Protein AF-A0A0A0N8X0-F1 (afdb_monomer_lite)

Sequence (64 aa):
MDAGLPRVLFVCSHNAGRAPVVPGRRYLDWPVADPDGAPSAAVRAIRDEIDAHISDLFATLPGT

Radius of gyration: 13.67 Å; chains: 1; bounding box: 32×23×38 Å

Structure (mmCIF, N/CA/C/O backbone):
data_AF-A0A0A0N8X0-F1
#
_entry.id   AF-A0A0A0N8X0-F1
#
loop_
_atom_site.group_PDB
_atom_site.id
_atom_site.type_symbol
_atom_site.label_atom_id
_atom_site.label_alt_id
_atom_site.label_comp_id
_atom_site.label_asym_id
_atom_site.label_entity_id
_atom_site.label_seq_id
_atom_site.pdbx_PDB_ins_code
_atom_site.Cartn_x
_atom_site.Cartn_y
_atom_site.Cartn_z
_atom_site.occupancy
_atom_site.B_iso_or_equiv
_atom_site.auth_seq_id
_atom_site.auth_comp_id
_atom_site.auth_asym_id
_atom_site.auth_atom_id
_atom_site.pdbx_PDB_model_num
ATOM 1 N N . MET A 1 1 ? -6.027 -6.293 19.830 1.00 50.97 1 MET A N 1
ATOM 2 C CA . MET A 1 1 ? -7.493 -6.283 19.627 1.00 50.97 1 MET A CA 1
ATOM 3 C C . MET A 1 1 ? -7.765 -5.146 18.654 1.00 50.97 1 MET A C 1
ATOM 5 O O . MET A 1 1 ? -8.174 -4.076 19.071 1.00 50.97 1 MET A O 1
ATOM 9 N N . ASP A 1 2 ? -7.459 -5.358 17.369 1.00 61.88 2 ASP A N 1
ATOM 10 C CA . ASP A 1 2 ? -7.326 -4.253 16.395 1.00 61.88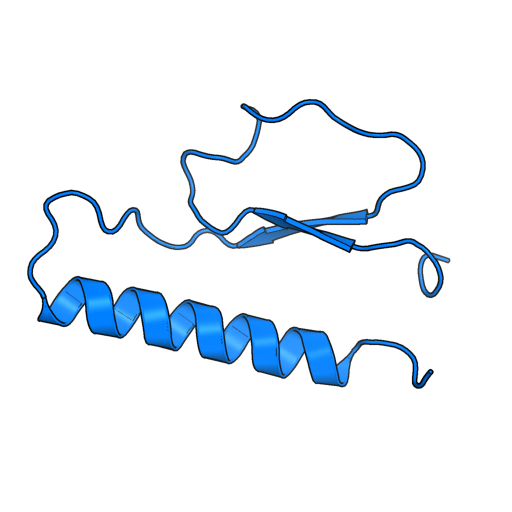 2 ASP A CA 1
ATOM 11 C C . ASP A 1 2 ? -8.358 -4.343 15.267 1.00 61.88 2 ASP A C 1
ATOM 13 O O . ASP A 1 2 ? -8.303 -3.577 14.310 1.00 61.88 2 ASP A O 1
ATOM 17 N N . ALA A 1 3 ? -9.296 -5.290 15.366 1.00 65.00 3 ALA A N 1
ATOM 18 C CA . ALA A 1 3 ? -10.234 -5.629 14.300 1.00 65.00 3 ALA A CA 1
ATOM 19 C C . ALA A 1 3 ? -11.110 -4.444 13.847 1.00 65.00 3 ALA A C 1
ATOM 21 O O . ALA A 1 3 ? -11.622 -4.478 12.739 1.00 65.00 3 ALA A O 1
ATOM 22 N N . GLY A 1 4 ? -11.252 -3.391 14.662 1.00 74.69 4 GLY A N 1
ATOM 23 C CA . GLY A 1 4 ? -12.037 -2.196 14.333 1.00 74.69 4 GLY A CA 1
ATOM 24 C C . GLY A 1 4 ? -11.231 -0.943 13.973 1.00 74.69 4 GLY A C 1
ATOM 25 O O . GLY A 1 4 ? -11.836 0.088 13.687 1.00 74.69 4 GLY A O 1
ATOM 26 N N . LEU A 1 5 ? -9.893 -0.973 14.012 1.00 82.81 5 LEU A N 1
ATOM 27 C CA . LEU A 1 5 ? -9.107 0.219 13.679 1.00 82.81 5 LEU A CA 1
ATOM 28 C C . LEU A 1 5 ? -8.991 0.384 12.158 1.00 82.81 5 LEU A C 1
ATOM 30 O O . LEU A 1 5 ? -8.608 -0.569 11.472 1.00 82.81 5 LEU A O 1
ATOM 34 N N . PRO A 1 6 ? -9.222 1.595 11.617 1.00 85.38 6 PRO A N 1
ATOM 35 C CA . PRO A 1 6 ? -8.929 1.880 10.221 1.00 85.38 6 PRO A CA 1
ATOM 36 C C . PRO A 1 6 ? -7.458 1.604 9.904 1.00 85.38 6 PRO A C 1
ATOM 38 O O . PRO A 1 6 ? -6.558 1.963 10.678 1.00 85.38 6 PRO A O 1
ATOM 41 N N . ARG A 1 7 ? -7.228 0.952 8.762 1.00 88.88 7 ARG A N 1
ATOM 42 C CA . ARG A 1 7 ? -5.900 0.536 8.305 1.00 88.88 7 ARG A CA 1
ATOM 43 C C . ARG A 1 7 ? -5.332 1.578 7.346 1.00 88.88 7 ARG A C 1
ATOM 45 O O . ARG A 1 7 ? -6.037 2.047 6.458 1.00 88.88 7 ARG A O 1
ATOM 52 N N . VAL A 1 8 ? -4.064 1.926 7.532 1.00 87.44 8 VAL A N 1
ATOM 53 C CA . VAL A 1 8 ? -3.291 2.800 6.640 1.00 87.44 8 VAL A CA 1
ATOM 54 C C . VAL A 1 8 ? -2.217 1.949 5.970 1.00 87.44 8 VAL A C 1
ATOM 56 O O . VAL A 1 8 ? -1.511 1.208 6.655 1.00 87.44 8 VAL A O 1
ATOM 59 N N . LEU A 1 9 ? -2.126 2.038 4.643 1.00 88.00 9 LEU A N 1
ATOM 60 C CA . LEU A 1 9 ? -1.204 1.255 3.820 1.00 88.00 9 LEU A CA 1
ATOM 61 C C . LEU A 1 9 ? -0.053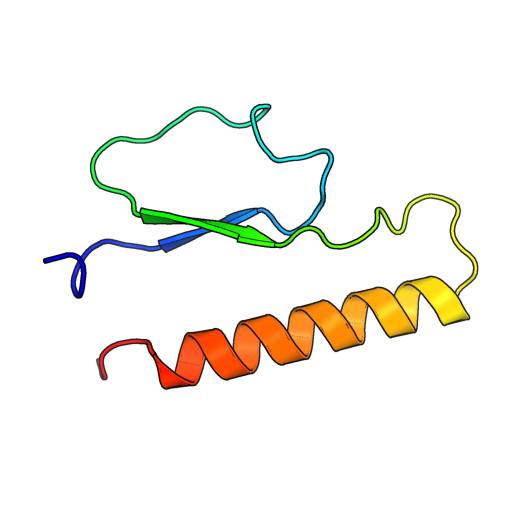 2.131 3.326 1.00 88.00 9 LEU A C 1
ATOM 63 O O . LEU A 1 9 ? -0.290 3.203 2.765 1.00 88.00 9 LEU A O 1
ATOM 67 N N . PHE A 1 10 ? 1.172 1.638 3.468 1.00 86.19 10 PHE A N 1
ATOM 68 C CA . PHE A 1 10 ? 2.341 2.147 2.762 1.00 86.19 10 PHE A CA 1
ATOM 69 C C . PHE A 1 10 ? 2.735 1.139 1.679 1.00 86.19 10 PHE A C 1
ATOM 71 O O . PHE A 1 10 ? 2.946 -0.032 1.969 1.00 86.19 10 PHE A O 1
ATOM 78 N N . VAL A 1 11 ? 2.757 1.593 0.423 1.00 78.38 11 VAL A N 1
ATOM 79 C CA . VAL A 1 11 ? 2.825 0.734 -0.781 1.00 78.38 11 VAL A CA 1
ATOM 80 C C . VAL A 1 11 ? 4.128 0.954 -1.569 1.00 78.38 11 VAL A C 1
ATOM 82 O O . VAL A 1 11 ? 4.308 0.460 -2.670 1.00 78.38 11 VAL A O 1
ATOM 85 N N . CYS A 1 12 ? 5.064 1.724 -1.024 1.00 73.75 12 CYS A N 1
ATOM 86 C CA . CYS A 1 12 ? 6.390 1.902 -1.605 1.00 73.75 12 CYS A CA 1
ATOM 87 C C . CYS A 1 12 ? 7.384 2.073 -0.464 1.00 73.75 12 CYS A C 1
ATOM 89 O O . CYS A 1 12 ? 7.102 2.804 0.494 1.00 73.75 12 CYS A O 1
ATOM 91 N N . SER A 1 13 ? 8.550 1.440 -0.594 1.00 69.69 13 SER A N 1
ATOM 92 C CA . SER A 1 13 ? 9.622 1.481 0.406 1.00 69.69 13 SER A CA 1
ATOM 93 C C . SER A 1 13 ? 10.043 2.906 0.794 1.00 69.69 13 SER A C 1
ATOM 95 O O . SER A 1 13 ? 10.432 3.146 1.934 1.00 69.69 13 SER A O 1
ATOM 97 N N . HIS A 1 14 ? 9.896 3.884 -0.106 1.00 73.81 14 HIS A N 1
ATOM 98 C CA . HIS A 1 14 ? 10.192 5.291 0.177 1.00 73.81 14 HIS A CA 1
ATOM 99 C C . HIS A 1 14 ? 9.138 6.013 1.036 1.00 73.81 14 HIS A C 1
ATOM 101 O O . HIS A 1 14 ? 9.436 7.079 1.578 1.00 73.81 14 HIS A O 1
ATOM 107 N N . ASN A 1 15 ? 7.914 5.488 1.154 1.00 68.12 15 ASN A N 1
ATOM 108 C CA . ASN A 1 15 ? 6.828 6.135 1.903 1.00 68.12 15 ASN A CA 1
ATOM 109 C C . ASN A 1 15 ? 6.919 5.842 3.414 1.00 68.12 15 ASN A C 1
ATOM 111 O O . ASN A 1 15 ? 6.628 6.711 4.243 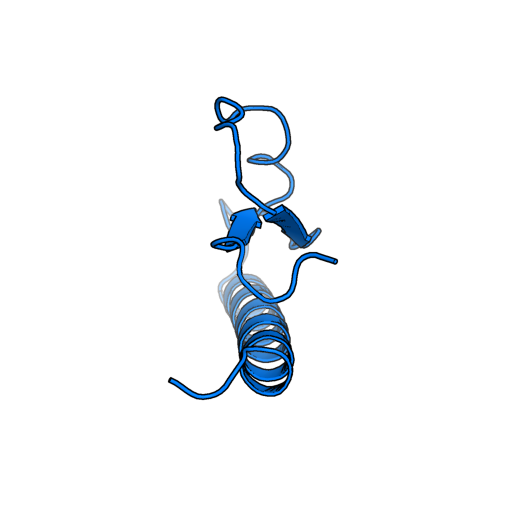1.00 68.12 15 ASN A O 1
ATOM 115 N N . ALA A 1 16 ? 7.387 4.646 3.781 1.00 67.94 16 ALA A N 1
ATOM 116 C CA . ALA A 1 16 ? 7.530 4.229 5.171 1.00 67.94 16 ALA A CA 1
ATOM 117 C C . ALA A 1 16 ? 8.422 5.210 5.960 1.00 67.94 16 ALA A C 1
ATOM 119 O O . ALA A 1 16 ? 9.575 5.466 5.618 1.00 67.94 16 ALA A O 1
ATOM 120 N N . GLY A 1 17 ? 7.865 5.815 7.014 1.00 69.75 17 GLY A N 1
ATOM 121 C CA . GLY A 1 17 ? 8.572 6.771 7.875 1.00 69.75 17 GLY A CA 1
ATOM 122 C C . GLY A 1 17 ? 8.644 8.216 7.362 1.00 69.75 17 GLY A C 1
ATOM 123 O O . GLY A 1 17 ? 9.120 9.081 8.097 1.00 69.75 17 GLY A O 1
ATOM 124 N N . ARG A 1 18 ? 8.144 8.517 6.153 1.00 77.69 18 ARG A N 1
ATOM 125 C CA . ARG A 1 18 ? 7.998 9.906 5.663 1.00 77.69 18 ARG A CA 1
ATOM 126 C C . ARG A 1 18 ? 6.629 10.515 5.965 1.00 77.69 18 ARG A C 1
ATOM 128 O O . ARG A 1 18 ? 6.520 11.736 6.057 1.00 77.69 18 ARG A O 1
ATOM 135 N N . ALA A 1 19 ? 5.593 9.692 6.119 1.00 74.81 19 ALA A N 1
ATOM 136 C CA . ALA A 1 19 ? 4.244 10.156 6.425 1.00 74.81 19 ALA A CA 1
ATOM 137 C C . ALA A 1 19 ? 4.036 10.416 7.935 1.00 74.81 19 ALA A C 1
ATOM 139 O O . ALA A 1 19 ? 4.530 9.641 8.759 1.00 74.81 19 ALA A O 1
ATOM 140 N N . PRO A 1 20 ? 3.264 11.452 8.328 1.00 82.00 20 PRO A N 1
ATOM 141 C CA . PRO A 1 20 ? 2.878 11.664 9.721 1.00 82.00 20 PRO A CA 1
ATOM 142 C C . PRO A 1 20 ? 2.123 10.463 10.309 1.00 82.00 20 PRO A C 1
ATOM 144 O O . PRO A 1 20 ? 1.211 9.916 9.683 1.00 82.00 20 PRO A O 1
ATOM 147 N N . VAL A 1 21 ? 2.461 10.087 11.545 1.00 84.44 21 VAL A N 1
ATOM 148 C CA . VAL A 1 21 ? 1.733 9.050 12.287 1.00 84.44 21 VAL A CA 1
ATOM 149 C C . VAL A 1 21 ? 0.452 9.646 12.873 1.00 84.44 21 VAL A C 1
ATOM 151 O O . VAL A 1 21 ? 0.474 10.636 13.600 1.00 84.44 21 VAL A O 1
ATOM 154 N N . VAL A 1 22 ? -0.672 9.016 12.558 1.00 87.12 22 VAL A N 1
ATOM 155 C CA . VAL A 1 22 ? -2.029 9.366 12.969 1.00 87.12 22 VAL A CA 1
ATOM 156 C C . VAL A 1 22 ? -2.454 8.410 14.090 1.00 87.12 22 VAL A C 1
ATOM 158 O O . VAL A 1 22 ? -2.462 7.192 13.884 1.00 87.12 22 VAL A O 1
ATOM 161 N N . PRO A 1 23 ? -2.828 8.923 15.276 1.00 90.25 23 PRO A N 1
ATOM 162 C CA . PRO A 1 23 ? -3.296 8.096 16.385 1.00 90.25 23 PRO A CA 1
ATOM 163 C C . PRO A 1 23 ? -4.552 7.280 16.044 1.00 90.25 23 PRO A C 1
ATOM 165 O O . PRO A 1 23 ? -5.398 7.709 15.260 1.00 90.25 23 PRO A O 1
ATOM 168 N N . GLY A 1 24 ? -4.706 6.108 16.670 1.00 90.44 24 GLY A N 1
ATOM 169 C CA . GLY A 1 24 ? -5.890 5.257 16.479 1.00 90.44 24 GLY A CA 1
ATOM 170 C C . GLY A 1 24 ? -5.984 4.632 15.081 1.00 90.44 24 GLY A C 1
ATOM 171 O O . GLY A 1 24 ? -7.082 4.405 14.566 1.00 90.44 24 GLY A O 1
ATOM 172 N N . ARG A 1 25 ? -4.835 4.392 14.443 1.00 89.62 25 ARG A N 1
ATOM 173 C CA . ARG A 1 25 ? -4.717 3.725 13.144 1.00 89.62 25 ARG A CA 1
ATOM 174 C C . ARG A 1 25 ? -3.806 2.518 13.253 1.00 89.62 25 ARG A C 1
ATOM 176 O O . ARG A 1 25 ? -2.845 2.525 14.022 1.00 89.62 25 ARG A O 1
ATOM 183 N N . ARG A 1 26 ? -4.096 1.501 12.444 1.00 88.38 26 ARG A N 1
ATOM 184 C CA . ARG A 1 26 ? -3.194 0.367 12.245 1.00 88.38 26 ARG A CA 1
ATOM 185 C C . ARG A 1 26 ? -2.427 0.563 10.946 1.00 88.38 26 ARG A C 1
ATOM 187 O O . ARG A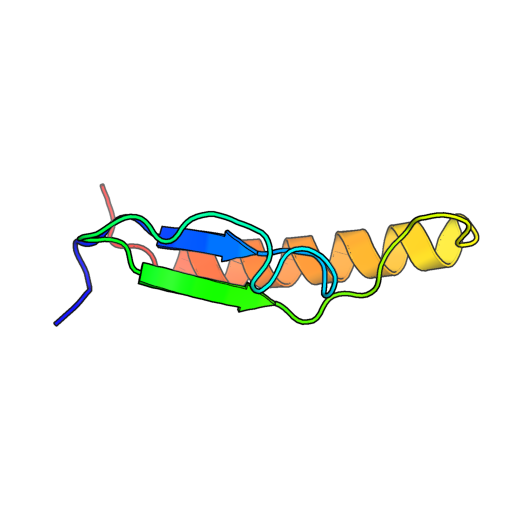 1 26 ? -3.032 0.668 9.884 1.00 88.38 26 ARG A O 1
ATOM 194 N N . TYR A 1 27 ? -1.109 0.586 11.038 1.00 87.12 27 TYR A N 1
ATOM 195 C CA . TYR A 1 27 ? -0.229 0.755 9.891 1.00 87.12 27 TYR A CA 1
ATOM 196 C C . TYR A 1 27 ? 0.203 -0.599 9.339 1.00 87.12 27 TYR A C 1
ATOM 198 O O . TYR A 1 27 ? 0.515 -1.514 10.103 1.00 87.12 27 TYR A O 1
ATOM 206 N N . LEU A 1 28 ? 0.193 -0.722 8.016 1.00 88.94 28 LEU A N 1
ATOM 207 C CA . LEU A 1 28 ? 0.759 -1.846 7.282 1.00 88.94 28 LEU A CA 1
ATOM 208 C C . LEU A 1 28 ? 1.798 -1.302 6.313 1.00 88.94 28 LEU A C 1
ATOM 210 O O . LEU A 1 28 ? 1.539 -0.320 5.618 1.00 88.94 28 LEU A O 1
ATOM 214 N N . ASP A 1 29 ? 2.945 -1.962 6.280 1.00 87.31 29 ASP A N 1
ATOM 215 C CA . ASP A 1 29 ? 4.044 -1.630 5.390 1.00 87.31 29 AS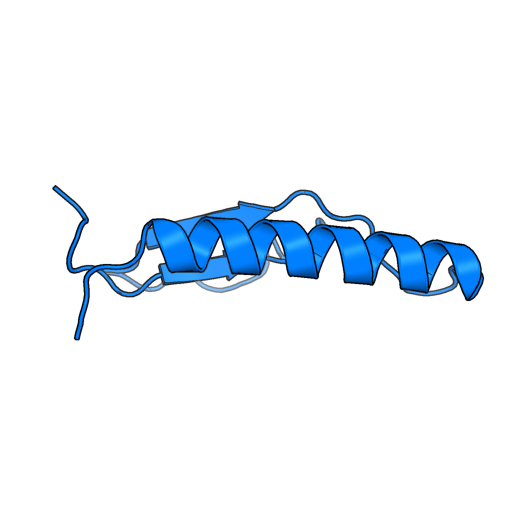P A CA 1
ATOM 216 C C . ASP A 1 29 ? 4.269 -2.804 4.439 1.00 87.31 29 ASP A C 1
ATOM 218 O O . ASP A 1 29 ? 4.530 -3.928 4.885 1.00 87.31 29 ASP A O 1
ATOM 222 N N . TRP A 1 30 ? 4.083 -2.558 3.144 1.00 89.38 30 TRP A N 1
ATOM 223 C CA . TRP A 1 30 ? 4.376 -3.520 2.091 1.00 89.38 30 TRP A CA 1
ATOM 224 C C . TRP A 1 30 ? 5.662 -3.076 1.392 1.00 89.38 30 TRP A C 1
ATOM 226 O O . TRP A 1 30 ? 5.683 -1.991 0.805 1.00 89.38 30 TRP A O 1
ATOM 236 N N . PRO A 1 31 ? 6.739 -3.881 1.437 1.00 85.38 31 PRO A N 1
ATOM 237 C CA . PRO A 1 31 ? 8.048 -3.504 0.910 1.00 85.38 31 PRO A CA 1
ATOM 238 C C . PRO A 1 31 ? 8.122 -3.675 -0.617 1.00 85.38 31 PRO A C 1
ATOM 240 O O . PRO A 1 31 ? 9.033 -4.312 -1.139 1.00 85.38 31 PRO A O 1
ATOM 243 N N . VAL A 1 32 ? 7.161 -3.099 -1.334 1.00 90.12 32 VAL A N 1
ATOM 244 C CA . VAL A 1 32 ? 7.103 -3.111 -2.798 1.00 90.12 32 VAL A CA 1
ATOM 245 C C . VAL A 1 32 ? 8.137 -2.142 -3.375 1.00 90.12 32 VAL A C 1
ATOM 247 O O . VAL A 1 32 ? 8.400 -1.070 -2.813 1.00 90.12 32 VAL A O 1
ATOM 250 N N . ALA A 1 33 ? 8.741 -2.530 -4.498 1.00 89.94 33 ALA A N 1
ATOM 251 C CA . ALA A 1 33 ? 9.747 -1.722 -5.180 1.00 89.94 33 ALA A CA 1
ATOM 252 C C . ALA A 1 33 ? 9.158 -0.418 -5.748 1.00 89.94 33 ALA A C 1
ATOM 254 O O . ALA A 1 33 ? 7.987 -0.361 -6.125 1.00 89.94 33 ALA A O 1
ATOM 255 N N . ASP A 1 34 ? 9.990 0.622 -5.842 1.00 89.50 34 ASP A N 1
ATOM 256 C CA . ASP A 1 34 ? 9.600 1.888 -6.464 1.00 89.50 34 ASP A CA 1
ATOM 257 C C . ASP A 1 34 ? 9.499 1.718 -7.992 1.00 89.50 34 ASP A C 1
ATOM 259 O O . ASP A 1 34 ? 10.470 1.277 -8.618 1.00 89.50 34 ASP A O 1
ATOM 263 N N . PRO A 1 35 ? 8.347 2.027 -8.614 1.00 91.69 35 PRO A N 1
ATOM 264 C CA . PRO A 1 35 ? 8.199 1.937 -10.060 1.00 91.69 35 PRO A CA 1
ATOM 265 C C . PRO A 1 35 ? 8.871 3.088 -10.829 1.00 91.69 35 PRO A C 1
ATOM 267 O O . PRO A 1 35 ? 8.939 2.998 -12.059 1.00 91.69 35 PRO A O 1
ATOM 270 N N . ASP A 1 36 ? 9.330 4.163 -10.174 1.00 92.06 36 ASP A N 1
ATOM 271 C CA . ASP A 1 36 ? 9.911 5.313 -10.875 1.00 92.06 36 ASP A CA 1
ATOM 272 C C . ASP A 1 36 ? 11.164 4.926 -11.681 1.00 92.06 36 ASP A C 1
ATOM 274 O O . ASP A 1 36 ? 12.072 4.244 -11.205 1.00 92.06 36 ASP A O 1
ATOM 278 N N . GLY A 1 37 ? 11.186 5.313 -12.958 1.00 94.31 37 GLY A N 1
ATOM 279 C CA . GLY A 1 37 ? 12.247 4.944 -13.903 1.00 94.31 37 GLY A CA 1
ATOM 280 C C . GLY A 1 37 ? 12.315 3.457 -14.299 1.00 94.31 37 GLY A C 1
ATOM 281 O O . GLY A 1 37 ? 13.158 3.094 -15.124 1.00 94.31 37 GLY A O 1
ATOM 282 N N . ALA A 1 38 ? 11.446 2.588 -13.771 1.00 94.38 38 ALA A N 1
ATOM 283 C CA . ALA A 1 38 ? 11.464 1.161 -14.075 1.00 94.38 38 ALA A CA 1
ATOM 284 C C . ALA A 1 38 ? 10.881 0.850 -15.473 1.00 94.38 38 ALA A C 1
ATOM 286 O O . ALA A 1 38 ? 9.962 1.524 -15.951 1.00 94.38 38 ALA A O 1
ATOM 287 N N . PRO A 1 39 ? 11.353 -0.210 -16.158 1.00 97.81 39 PRO A N 1
ATOM 288 C CA . PRO A 1 39 ? 10.757 -0.640 -17.417 1.00 97.81 39 PRO A CA 1
ATOM 289 C C . PRO A 1 39 ? 9.314 -1.124 -17.207 1.00 97.81 39 PRO A C 1
ATOM 291 O O . PRO A 1 39 ? 8.977 -1.707 -16.179 1.00 97.81 39 PRO A O 1
ATOM 294 N N . SER A 1 40 ? 8.460 -0.971 -18.225 1.00 97.94 40 SER A N 1
ATOM 295 C CA . SER A 1 40 ? 7.018 -1.268 -18.109 1.00 97.94 40 SER A CA 1
ATOM 296 C C . SER A 1 40 ? 6.681 -2.692 -17.639 1.00 97.94 40 SER A C 1
ATOM 298 O O . SER A 1 40 ? 5.639 -2.904 -17.024 1.00 97.94 40 SER A O 1
ATOM 300 N N . ALA A 1 41 ? 7.546 -3.673 -17.914 1.00 98.06 41 ALA A N 1
ATOM 301 C CA . ALA A 1 41 ? 7.394 -5.034 -17.404 1.00 98.06 41 ALA A CA 1
ATOM 302 C C . ALA A 1 41 ? 7.567 -5.107 -15.875 1.00 98.06 41 ALA A C 1
ATOM 304 O O . ALA A 1 41 ? 6.770 -5.764 -15.214 1.00 98.06 41 ALA A O 1
ATOM 305 N N . ALA A 1 42 ? 8.544 -4.387 -15.316 1.00 96.81 42 ALA A N 1
ATOM 306 C CA . ALA A 1 42 ? 8.757 -4.309 -13.873 1.00 96.81 42 ALA A CA 1
ATOM 307 C C . ALA A 1 42 ? 7.612 -3.556 -13.181 1.00 96.81 42 ALA A C 1
ATOM 309 O O . ALA A 1 42 ? 7.111 -4.015 -12.163 1.00 96.81 42 ALA A O 1
ATOM 310 N N . VAL A 1 43 ? 7.118 -2.468 -13.784 1.00 96.69 43 VAL A N 1
ATOM 311 C CA . VAL A 1 43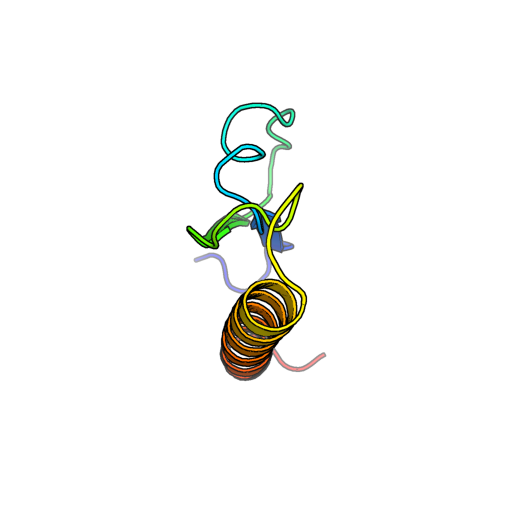 ? 5.945 -1.740 -13.265 1.00 96.69 43 VAL A CA 1
ATOM 312 C C . VAL A 1 43 ? 4.710 -2.645 -13.194 1.00 96.69 43 VAL A C 1
ATOM 314 O O . VAL A 1 43 ? 3.975 -2.607 -12.210 1.00 96.69 43 VAL A O 1
ATOM 317 N N . ARG A 1 44 ? 4.483 -3.487 -14.213 1.00 98.12 44 ARG A N 1
ATOM 318 C CA . ARG A 1 44 ? 3.389 -4.472 -14.191 1.00 98.12 44 ARG A CA 1
ATOM 319 C C . ARG A 1 44 ? 3.567 -5.497 -13.072 1.00 98.12 44 ARG A C 1
ATOM 321 O O . ARG A 1 44 ? 2.604 -5.747 -12.364 1.00 98.12 44 ARG A O 1
ATOM 328 N N . ALA A 1 45 ? 4.781 -6.006 -12.866 1.00 97.19 45 ALA A N 1
ATOM 329 C CA . ALA A 1 45 ? 5.062 -6.929 -11.767 1.00 97.19 45 ALA A CA 1
ATOM 330 C C . ALA A 1 45 ? 4.802 -6.292 -10.388 1.00 97.19 45 ALA A C 1
ATOM 332 O O . ALA A 1 45 ? 4.131 -6.900 -9.562 1.00 97.19 45 ALA A O 1
ATOM 333 N N . ILE A 1 46 ? 5.245 -5.046 -10.171 1.00 95.31 46 ILE A N 1
ATOM 334 C CA . ILE A 1 46 ? 4.980 -4.292 -8.931 1.00 95.31 46 ILE A CA 1
ATOM 335 C C . ILE A 1 46 ? 3.471 -4.113 -8.719 1.00 95.31 46 ILE A C 1
ATOM 337 O O . ILE A 1 46 ? 2.965 -4.338 -7.624 1.00 95.31 46 ILE A O 1
ATOM 341 N N . ARG A 1 47 ? 2.724 -3.735 -9.764 1.00 96.06 47 ARG A N 1
ATOM 342 C CA . ARG A 1 47 ? 1.259 -3.618 -9.686 1.00 96.06 47 ARG A CA 1
ATOM 343 C C . ARG A 1 47 ? 0.610 -4.942 -9.277 1.00 96.06 47 ARG A C 1
ATOM 345 O O . ARG A 1 47 ? -0.290 -4.927 -8.445 1.00 96.06 47 ARG A O 1
ATOM 352 N N . ASP A 1 48 ? 1.041 -6.050 -9.869 1.00 97.62 48 ASP A N 1
ATOM 353 C CA . ASP A 1 48 ? 0.457 -7.367 -9.608 1.00 97.62 48 ASP A CA 1
ATOM 354 C C . ASP A 1 48 ? 0.763 -7.838 -8.168 1.00 97.62 48 ASP A C 1
ATOM 356 O O . ASP A 1 48 ? -0.086 -8.447 -7.522 1.00 97.62 48 ASP A O 1
ATOM 360 N N . GLU A 1 49 ? 1.928 -7.478 -7.618 1.00 96.00 49 GLU A N 1
ATOM 361 C CA . GLU A 1 49 ? 2.260 -7.689 -6.200 1.00 96.00 49 GLU A CA 1
ATOM 362 C C . GLU A 1 49 ? 1.345 -6.878 -5.262 1.00 96.00 49 GLU A C 1
ATOM 364 O O . GLU A 1 49 ? 0.818 -7.410 -4.282 1.00 96.00 49 GLU A O 1
ATOM 369 N N . ILE A 1 50 ? 1.089 -5.605 -5.588 1.00 94.69 50 ILE A N 1
ATOM 370 C CA . ILE A 1 50 ? 0.153 -4.754 -4.832 1.00 94.69 50 ILE A CA 1
ATOM 371 C C . ILE A 1 50 ? -1.263 -5.343 -4.865 1.00 94.69 50 ILE A C 1
ATOM 373 O O . ILE A 1 50 ? -1.944 -5.362 -3.838 1.00 94.69 50 ILE A O 1
ATOM 377 N N . ASP A 1 51 ? -1.709 -5.832 -6.023 1.00 96.44 51 ASP A N 1
ATOM 378 C CA . ASP A 1 51 ? -3.034 -6.438 -6.194 1.00 96.44 51 ASP A CA 1
ATOM 379 C C . ASP A 1 51 ? -3.210 -7.695 -5.328 1.00 96.44 51 ASP A C 1
ATOM 381 O O . ASP A 1 51 ? -4.234 -7.855 -4.655 1.00 96.44 51 ASP A O 1
ATOM 385 N N . ALA A 1 52 ? -2.175 -8.539 -5.255 1.00 95.88 52 ALA A N 1
ATOM 386 C CA . ALA A 1 52 ? -2.161 -9.701 -4.371 1.00 95.88 52 ALA A CA 1
ATOM 387 C C . ALA A 1 52 ? -2.286 -9.288 -2.894 1.00 95.88 52 ALA A C 1
ATOM 389 O O . ALA A 1 52 ? -3.141 -9.801 -2.171 1.00 95.88 52 ALA A O 1
ATOM 390 N N . HIS A 1 53 ? -1.509 -8.294 -2.456 1.00 95.00 53 HIS A N 1
ATOM 391 C CA . HIS A 1 53 ? -1.590 -7.785 -1.087 1.00 95.00 53 HIS A CA 1
ATOM 392 C C . HIS A 1 53 ? -2.954 -7.185 -0.736 1.00 95.00 53 HIS A C 1
ATOM 394 O O . HIS A 1 53 ? -3.453 -7.383 0.375 1.00 95.00 53 HIS A O 1
ATOM 400 N N . ILE A 1 54 ? -3.569 -6.451 -1.665 1.00 94.50 54 ILE A N 1
ATOM 401 C CA . ILE A 1 54 ? -4.914 -5.893 -1.491 1.00 94.50 54 ILE A CA 1
ATOM 402 C C . ILE A 1 54 ? -5.951 -7.016 -1.397 1.00 94.50 54 ILE A C 1
ATOM 404 O O . ILE A 1 54 ? -6.827 -6.966 -0.531 1.00 94.50 54 ILE A O 1
ATOM 408 N N . SER A 1 55 ? -5.840 -8.038 -2.243 1.00 95.69 55 SER A N 1
ATOM 409 C CA . SER A 1 55 ? -6.739 -9.195 -2.231 1.00 95.69 55 SER A CA 1
ATOM 410 C C . SER A 1 55 ? -6.670 -9.947 -0.898 1.00 95.69 55 SER A C 1
ATOM 412 O O . SER A 1 55 ? -7.703 -10.188 -0.266 1.00 95.69 55 SER A O 1
ATOM 414 N N . ASP A 1 56 ? -5.458 -10.216 -0.408 1.00 94.06 56 ASP A N 1
ATOM 415 C CA . ASP A 1 56 ? -5.236 -10.824 0.908 1.00 94.06 56 ASP A CA 1
ATOM 416 C C . ASP A 1 56 ? -5.761 -9.931 2.036 1.00 94.06 56 ASP A C 1
ATOM 418 O O . ASP A 1 56 ? -6.388 -10.399 2.990 1.00 94.06 56 ASP A O 1
ATOM 422 N N . LEU A 1 57 ? -5.547 -8.617 1.927 1.00 92.81 57 LEU A N 1
ATOM 423 C CA . LEU A 1 57 ? -6.053 -7.654 2.891 1.00 92.81 57 LEU A CA 1
ATOM 424 C C . LEU A 1 57 ? -7.576 -7.736 2.998 1.00 92.81 57 LEU A C 1
ATOM 426 O O . LEU A 1 57 ? -8.078 -7.832 4.120 1.00 92.81 57 LEU A O 1
ATOM 430 N N . PHE A 1 58 ? -8.291 -7.734 1.871 1.00 91.69 58 PHE A N 1
ATOM 431 C CA . PHE A 1 58 ? -9.752 -7.821 1.842 1.00 91.69 58 PHE A CA 1
ATOM 432 C C . PHE A 1 58 ? -10.280 -9.085 2.516 1.00 91.69 58 PHE A C 1
ATOM 434 O O . PHE A 1 58 ? -11.241 -8.991 3.276 1.00 91.69 58 PHE A O 1
ATOM 441 N N . ALA A 1 59 ? -9.616 -10.230 2.339 1.00 92.38 59 ALA A N 1
ATOM 442 C CA . ALA A 1 59 ? -9.990 -11.472 3.019 1.00 92.38 59 ALA A CA 1
ATOM 443 C C . ALA A 1 59 ? -9.887 -11.382 4.557 1.00 92.38 59 ALA A C 1
ATOM 445 O O . ALA A 1 59 ? -10.517 -12.161 5.271 1.00 92.38 59 ALA A O 1
ATOM 446 N N . THR A 1 60 ? -9.105 -10.430 5.079 1.00 88.31 60 THR A N 1
ATOM 447 C CA . THR A 1 60 ? -8.917 -10.210 6.526 1.00 88.31 60 THR A CA 1
ATOM 448 C C . THR A 1 60 ? -9.738 -9.056 7.098 1.00 88.31 60 THR A C 1
ATOM 450 O O . THR A 1 60 ? -9.693 -8.828 8.310 1.00 88.31 60 THR A O 1
ATOM 453 N N . LEU A 1 61 ? -10.419 -8.272 6.259 1.00 87.19 61 LEU A N 1
ATOM 454 C CA . LEU A 1 61 ? -11.227 -7.156 6.739 1.00 87.19 61 LEU A CA 1
ATOM 455 C C . LEU A 1 61 ? -12.549 -7.680 7.315 1.00 87.19 61 LEU A C 1
ATOM 457 O O . LEU A 1 61 ? -13.136 -8.604 6.752 1.00 87.19 61 LEU A O 1
ATOM 461 N N . PRO A 1 62 ? -13.037 -7.113 8.434 1.00 81.94 62 PRO A N 1
ATOM 462 C CA . PRO A 1 62 ? -14.369 -7.437 8.921 1.00 81.94 62 PRO A CA 1
ATOM 463 C C . PRO A 1 62 ? -15.410 -7.121 7.844 1.00 81.94 62 PRO A C 1
ATOM 465 O O . PRO A 1 62 ? -15.308 -6.094 7.167 1.00 81.94 62 PRO A O 1
ATOM 468 N N . GLY A 1 63 ? -16.418 -7.986 7.715 1.00 71.69 63 GLY A N 1
ATOM 469 C CA . GLY A 1 63 ? -17.620 -7.664 6.950 1.00 71.69 63 GLY A CA 1
ATOM 470 C C . GLY A 1 63 ? -18.251 -6.379 7.487 1.00 71.69 63 GLY A C 1
ATOM 471 O O . GLY A 1 63 ? -18.199 -6.124 8.692 1.00 71.69 63 GLY A O 1
ATOM 472 N N . THR A 1 64 ? -18.769 -5.555 6.579 1.00 59.09 64 THR A N 1
ATOM 473 C CA . THR A 1 64 ? -19.443 -4.293 6.918 1.00 59.09 64 THR A CA 1
ATOM 474 C C . THR A 1 64 ? -20.821 -4.546 7.508 1.00 59.09 64 THR A C 1
ATOM 476 O O . THR A 1 64 ? -21.485 -5.501 7.045 1.00 59.09 64 THR A O 1
#

Secondary structure (DSSP, 8-state):
--TTSPEEEE-STTTTTTSPPPTT-EEEE--PPP-TT--HHHHHHHHHHHHHHHHHHHHTSPP-

pLDDT: mean 86.2, std 10.82, range [50.97, 98.12]

Foldseek 3Di:
DLLPAAEDEDLEPVVPPVDDDDPRYHYDYDHQYDCVPPDPVSVVVSVVVVVVVVVVVVVSHDDD

Organism: Streptomyces rapamycinicus (strain ATCC 29253 / DSM 41530 / NRRL 5491 / AYB-994) (NCBI:txid1343740)

InterPro domains:
  IPR036196 Phosphotyrosine protein phosphatase I superfamily [SSF52788] (8-60)